Protein AF-0000000080321442 (afdb_homodimer)

Foldseek 3Di:
DKDKDKDKDADPCQVVLQVQCQVLDDPQWHWDDDPRIIIIMHIDPDVVVVVVSVVVSVVSSVVSVVVVVVVVVD/DKDKDKDKDQDPCQVVLQVQCQVLDDPQWHWDDDPRIIIIMHIDPDVVVVVVSVVVSVVSSVVSVVVVVVVVVD

Radius of gyration: 15.88 Å; Cα contacts (8 Å, |Δi|>4): 244; chains: 2; bounding box: 34×54×40 Å

pLDDT: mean 96.42, std 3.63, range [71.81, 98.88]

Secondary structure (DSSP, 8-state):
-EEEEEEEEESTTHHHHHHHHGGG--SSEEEEEETTEEEEEEEES-HHHHHHHHHHHHHHHHHHHHHHHHHHH-/-EEEEEEEEESTTHHHHHHHHGGG--SSEEEEEETTEEEEEEEES-HHHHHHHHHHHHHHHHHHHHHHHHHHH-

Nearest PDB structures (foldseek):
  5jmv-assembly1_G  TM=7.496E-01  e=3.086E-03  Pyrococcus furiosus DSM 3638
  3eh8-assembly3_G  TM=3.845E-01  e=1.636E-01  Aspergillus nidulans
  3uvf-assembly2_B  TM=3.217E-01  e=1.754E-01  Trichoderma reesei
  6wue-assembly1_A-2  TM=4.334E-01  e=1.629E+00  Synechocystis sp. PCC 6803
  3qqy-assembly1_A  TM=3.413E-01  e=8.705E-01  Ophiostoma novo-ulmi subsp. americana

Structure (mmCIF, N/CA/C/O backbone):
data_AF-0000000080321442-model_v1
#
loop_
_entity.id
_entity.type
_entity.pdbx_description
1 polymer 'Transcription factor Pcc1'
#
loop_
_atom_site.group_PDB
_atom_site.id
_atom_site.type_symbol
_atom_site.label_atom_id
_atom_site.label_alt_id
_atom_site.label_comp_id
_atom_site.label_asym_id
_atom_site.label_entity_id
_atom_site.label_seq_id
_atom_site.pdbx_PDB_ins_code
_atom_site.Cartn_x
_atom_site.Cartn_y
_atom_site.Cartn_z
_atom_site.occupancy
_atom_site.B_iso_or_equiv
_atom_site.auth_seq_id
_atom_site.auth_comp_id
_atom_site.auth_asym_id
_atom_site.auth_atom_id
_atom_site.pdbx_PDB_model_num
ATOM 1 N N . MET A 1 1 ? -2.938 -16.609 -4.871 1 93.94 1 MET A N 1
ATOM 2 C CA . MET A 1 1 ? -2.129 -15.492 -4.402 1 93.94 1 MET A CA 1
ATOM 3 C C . MET A 1 1 ? -2.979 -14.5 -3.611 1 93.94 1 MET A C 1
ATOM 5 O O . MET A 1 1 ? -4.059 -14.109 -4.055 1 93.94 1 MET A O 1
ATOM 9 N N . LEU A 1 2 ? -2.549 -14.25 -2.389 1 97.56 2 LEU A N 1
ATOM 10 C CA . LEU A 1 2 ? -3.209 -13.234 -1.581 1 97.56 2 LEU A CA 1
ATOM 11 C C . LEU A 1 2 ? -2.4 -11.938 -1.571 1 97.56 2 LEU A C 1
ATOM 13 O O . LEU A 1 2 ? -1.187 -11.961 -1.353 1 97.56 2 LEU A O 1
ATOM 17 N N . TYR A 1 3 ? -3.088 -10.812 -1.853 1 98 3 TYR A N 1
ATOM 18 C CA . TYR A 1 3 ? -2.492 -9.484 -1.834 1 98 3 TYR A CA 1
ATOM 19 C C . TYR A 1 3 ? -2.98 -8.688 -0.632 1 98 3 TYR A C 1
ATOM 21 O O . TYR A 1 3 ? -4.184 -8.617 -0.371 1 98 3 TYR A O 1
ATOM 29 N N . THR A 1 4 ? -2.088 -8.078 0.053 1 98.62 4 THR A N 1
ATOM 30 C CA . THR A 1 4 ? -2.414 -7.203 1.175 1 98.62 4 THR A CA 1
ATOM 31 C C . THR A 1 4 ? -1.627 -5.902 1.092 1 98.62 4 THR A C 1
ATOM 33 O O . THR A 1 4 ? -0.43 -5.91 0.796 1 98.62 4 THR A O 1
ATOM 36 N N . VAL A 1 5 ? -2.252 -4.781 1.245 1 98.88 5 VAL A N 1
ATOM 37 C CA . VAL A 1 5 ? -1.603 -3.48 1.386 1 98.88 5 VAL A CA 1
ATOM 38 C C . VAL A 1 5 ? -2 -2.846 2.717 1 98.88 5 VAL A C 1
ATOM 40 O O . VAL A 1 5 ? -3.176 -2.85 3.088 1 98.88 5 VAL A O 1
ATOM 43 N N . ARG A 1 6 ? -1.026 -2.379 3.42 1 98.88 6 ARG A N 1
ATOM 44 C CA . ARG A 1 6 ? -1.22 -1.555 4.605 1 98.88 6 ARG A CA 1
ATOM 45 C C . ARG A 1 6 ? -0.566 -0.188 4.438 1 98.88 6 ARG A C 1
ATOM 47 O O . ARG A 1 6 ? 0.637 -0.096 4.184 1 98.88 6 ARG A O 1
ATOM 54 N N . LEU A 1 7 ? -1.393 0.796 4.48 1 98.88 7 LEU A N 1
ATOM 55 C CA . LEU A 1 7 ? -0.925 2.178 4.453 1 98.88 7 LEU A CA 1
ATOM 56 C C . LEU A 1 7 ? -1.037 2.816 5.836 1 98.88 7 LEU A C 1
ATOM 58 O O . LEU A 1 7 ? -2.076 2.709 6.492 1 98.88 7 LEU A O 1
ATOM 62 N N . GLU A 1 8 ? 0.035 3.459 6.293 1 98.81 8 GLU A N 1
ATOM 63 C CA . GLU A 1 8 ? 0.035 4.164 7.574 1 98.81 8 GLU A CA 1
ATOM 64 C C . GLU A 1 8 ? 0.448 5.621 7.398 1 98.81 8 GLU A C 1
ATOM 66 O O . GLU A 1 8 ? 1.453 5.914 6.75 1 98.81 8 GLU A O 1
ATOM 71 N N . ILE A 1 9 ? -0.327 6.434 7.898 1 98.62 9 ILE A N 1
ATOM 72 C CA . ILE A 1 9 ? -0.006 7.855 7.957 1 98.62 9 ILE A CA 1
ATOM 73 C C . ILE A 1 9 ? 0.149 8.289 9.414 1 98.62 9 ILE A C 1
ATOM 75 O O . ILE A 1 9 ? -0.803 8.219 10.195 1 98.62 9 ILE A O 1
ATOM 79 N N . ASP A 1 10 ? 1.326 8.719 9.742 1 98.31 10 ASP A N 1
ATOM 80 C CA . ASP A 1 10 ? 1.634 9.258 11.062 1 98.31 10 ASP A CA 1
ATOM 81 C C . ASP A 1 10 ? 1.747 10.781 11.016 1 98.31 10 ASP A C 1
ATOM 83 O O . ASP A 1 10 ? 2.748 11.32 10.539 1 98.31 10 ASP A O 1
ATOM 87 N N . GLY A 1 11 ? 0.714 11.406 11.414 1 96.38 11 GLY A N 1
ATOM 88 C CA . GLY A 1 11 ? 0.676 12.859 11.383 1 96.38 11 GLY A CA 1
ATOM 89 C C . GLY A 1 11 ? -0.416 13.453 12.25 1 96.38 11 GLY A C 1
ATOM 90 O O . GLY A 1 11 ? -1.268 12.727 12.766 1 96.38 11 GLY A O 1
ATOM 91 N N . LYS A 1 12 ? -0.382 14.781 12.414 1 94.88 12 LYS A N 1
ATOM 92 C CA . LYS A 1 12 ? -1.297 15.492 13.297 1 94.88 12 LYS A CA 1
ATOM 93 C C . LYS A 1 12 ? -2.715 15.5 12.734 1 94.88 12 LYS A C 1
ATOM 95 O O . LYS A 1 12 ? -3.686 15.648 13.477 1 94.88 12 LYS A O 1
ATOM 100 N N . ASP A 1 13 ? -2.93 15.266 11.531 1 96.56 13 ASP A N 1
ATOM 101 C CA . ASP A 1 13 ? -4.223 15.398 10.867 1 96.56 13 ASP A CA 1
ATOM 102 C C . ASP A 1 13 ? -4.824 14.031 10.555 1 96.56 13 ASP A C 1
ATOM 104 O O . ASP A 1 13 ? -5.785 13.93 9.797 1 96.56 13 ASP A O 1
ATOM 108 N N . SER A 1 14 ? -4.277 13.031 11.125 1 97.5 14 SER A N 1
ATOM 109 C CA . SER A 1 14 ? -4.668 11.664 10.805 1 97.5 14 SER A CA 1
ATOM 110 C C . SER A 1 14 ? -6.168 11.453 11.008 1 97.5 14 SER A C 1
ATOM 112 O O . SER A 1 14 ? -6.832 10.844 10.164 1 97.5 14 SER A O 1
ATOM 114 N N . GLU A 1 15 ? -6.707 11.977 12.07 1 96.94 15 GLU A N 1
ATOM 115 C CA . GLU A 1 15 ? -8.125 11.773 12.375 1 96.94 15 GLU A CA 1
ATOM 116 C C . GLU A 1 15 ? -9.008 12.508 11.367 1 96.94 15 GLU A C 1
ATOM 118 O O . GLU A 1 15 ? -10.062 12 10.977 1 96.94 15 GLU A O 1
ATOM 123 N N . ILE A 1 16 ? -8.633 13.672 11 1 96.88 16 ILE A N 1
ATOM 124 C CA . ILE A 1 16 ? -9.383 14.453 10.023 1 96.88 16 ILE A CA 1
ATOM 125 C C . ILE A 1 16 ? -9.383 13.727 8.672 1 96.88 16 ILE A C 1
ATOM 127 O O . ILE A 1 16 ? -10.422 13.617 8.023 1 96.88 16 ILE A O 1
ATOM 131 N N . ILE A 1 17 ? -8.195 13.227 8.273 1 97.81 17 ILE A N 1
ATOM 132 C CA . ILE A 1 17 ? -8.086 12.531 6.992 1 97.81 17 ILE A CA 1
ATOM 133 C C . ILE A 1 17 ? -8.906 11.242 7.035 1 97.81 17 ILE A C 1
ATOM 135 O O . ILE A 1 17 ? -9.594 10.906 6.07 1 97.81 17 ILE A O 1
ATOM 139 N N . ALA A 1 18 ? -8.898 10.547 8.164 1 97.94 18 ALA A N 1
ATOM 140 C CA . ALA A 1 18 ? -9.656 9.305 8.312 1 97.94 18 ALA A CA 1
ATOM 141 C C . ALA A 1 18 ? -11.141 9.539 8.07 1 97.94 18 ALA A C 1
ATOM 143 O O . ALA A 1 18 ? -11.797 8.742 7.391 1 97.94 18 ALA A O 1
ATOM 144 N N . ARG A 1 19 ? -11.609 10.594 8.602 1 96.81 19 ARG A N 1
ATOM 145 C CA . ARG A 1 19 ? -13.023 10.922 8.422 1 96.81 19 ARG A CA 1
ATOM 146 C C . ARG A 1 19 ? -13.344 11.164 6.945 1 96.81 19 ARG A C 1
ATOM 148 O O . ARG A 1 19 ? -14.406 10.758 6.465 1 96.81 19 ARG A O 1
ATOM 155 N N . ALA A 1 20 ? -12.414 11.781 6.27 1 95.62 20 ALA A N 1
ATOM 156 C CA . ALA A 1 20 ? -12.594 12.078 4.852 1 95.62 20 ALA A CA 1
ATOM 157 C C . ALA A 1 20 ? -12.57 10.805 4.016 1 95.62 20 ALA A C 1
ATOM 159 O O . ALA A 1 20 ? -13.141 10.758 2.924 1 95.62 20 ALA A O 1
ATOM 160 N N . LEU A 1 21 ? -11.953 9.75 4.512 1 97.69 21 LEU A N 1
ATOM 161 C CA . LEU A 1 21 ? -11.766 8.516 3.752 1 97.69 21 LEU A CA 1
ATOM 162 C C . LEU A 1 21 ? -12.914 7.543 4.008 1 97.69 21 LEU A C 1
ATOM 164 O O . LEU A 1 21 ? -13.102 6.586 3.252 1 97.69 21 LEU A O 1
ATOM 168 N N . LYS A 1 22 ? -13.75 7.793 4.988 1 96.88 22 LYS A N 1
ATOM 169 C CA . LYS A 1 22 ? -14.742 6.84 5.461 1 96.88 22 LYS A CA 1
ATOM 170 C C . LYS A 1 22 ? -15.703 6.445 4.34 1 96.88 22 LYS A C 1
ATOM 172 O O . LYS A 1 22 ? -16.047 5.27 4.195 1 96.88 22 LYS A O 1
ATOM 177 N N . PRO A 1 23 ? -16.125 7.293 3.424 1 97.12 23 PRO A N 1
ATOM 178 C CA . PRO A 1 23 ? -17.031 6.918 2.334 1 97.12 23 PRO A CA 1
ATOM 179 C C . PRO A 1 23 ? -16.406 5.918 1.366 1 97.12 23 PRO A C 1
ATOM 181 O O . PRO A 1 23 ? -17.125 5.246 0.619 1 97.12 23 PRO A O 1
ATOM 184 N N . ASP A 1 24 ? -15.109 5.836 1.393 1 96.25 24 ASP A N 1
ATOM 185 C CA . ASP A 1 24 ? -14.414 4.969 0.446 1 96.25 24 ASP A CA 1
ATOM 186 C C . ASP A 1 24 ? -14.258 3.557 1.006 1 96.25 24 ASP A C 1
ATOM 188 O O . ASP A 1 24 ? -13.82 2.648 0.3 1 96.25 24 ASP A O 1
ATOM 192 N N . ASP A 1 25 ? -14.656 3.328 2.24 1 97.62 25 ASP A N 1
ATOM 193 C CA . ASP A 1 25 ? -14.5 2.02 2.869 1 97.62 25 ASP A CA 1
ATOM 194 C C . ASP A 1 25 ? -15.352 0.966 2.16 1 97.62 25 ASP A C 1
ATOM 196 O O . ASP A 1 25 ? -16.469 1.253 1.722 1 97.62 25 ASP A O 1
ATOM 200 N N . LEU A 1 26 ? -14.672 -0.133 2.031 1 97.19 26 LEU A N 1
ATOM 201 C CA . LEU A 1 26 ? -15.328 -1.355 1.584 1 97.19 26 LEU A CA 1
ATOM 202 C C . LEU A 1 26 ? -15.203 -2.457 2.631 1 97.19 26 LEU A C 1
ATOM 204 O O . LEU A 1 26 ? -14.578 -2.258 3.674 1 97.19 26 LEU A O 1
ATOM 208 N N . ASP A 1 27 ? -15.891 -3.602 2.359 1 96.5 27 ASP A N 1
ATOM 209 C CA . ASP A 1 27 ? -15.766 -4.73 3.277 1 96.5 27 ASP A CA 1
ATOM 210 C C . ASP A 1 27 ? -14.32 -5.23 3.334 1 96.5 27 ASP A C 1
ATOM 212 O O . ASP A 1 27 ? -13.852 -5.668 4.387 1 96.5 27 ASP A O 1
ATOM 216 N N . TRP A 1 28 ? -13.633 -5.086 2.199 1 97 28 TRP A N 1
ATOM 217 C CA . TRP A 1 28 ? -12.312 -5.672 2.021 1 97 28 TRP A CA 1
ATOM 218 C C . TRP A 1 28 ? -11.242 -4.586 1.938 1 97 28 TRP A C 1
ATOM 220 O O . TRP A 1 28 ? -10.07 -4.875 1.685 1 97 28 TRP A O 1
ATOM 230 N N . ALA A 1 29 ? -11.555 -3.326 2.17 1 98.19 29 ALA A N 1
ATOM 231 C CA . ALA A 1 29 ? -10.695 -2.148 2.094 1 98.19 29 ALA A CA 1
ATOM 232 C C . ALA A 1 29 ? -11.164 -1.061 3.053 1 98.19 29 ALA A C 1
ATOM 234 O O . ALA A 1 29 ? -12.086 -0.306 2.74 1 98.19 29 ALA A O 1
ATOM 235 N N . ARG A 1 30 ? -10.469 -0.931 4.188 1 97.56 30 ARG A N 1
ATOM 236 C CA . ARG A 1 30 ? -11.047 -0.075 5.219 1 97.56 30 ARG A CA 1
ATOM 237 C C . ARG A 1 30 ? -9.984 0.843 5.824 1 97.56 30 ARG A C 1
ATOM 239 O O . ARG A 1 30 ? -8.812 0.476 5.906 1 97.56 30 ARG A O 1
ATOM 246 N N . SER A 1 31 ? -10.406 1.938 6.34 1 98.62 31 SER A N 1
ATOM 247 C CA . SER A 1 31 ? -9.586 2.895 7.074 1 98.62 31 SER A CA 1
ATOM 248 C C . SER A 1 31 ? -9.992 2.957 8.539 1 98.62 31 SER A C 1
ATOM 250 O O . SER A 1 31 ? -11.172 2.807 8.875 1 98.62 31 SER A O 1
ATOM 252 N N . ARG A 1 32 ? -8.984 3.207 9.383 1 98.12 32 ARG A N 1
ATOM 253 C CA . ARG A 1 32 ? -9.234 3.361 10.812 1 98.12 32 ARG A CA 1
ATOM 254 C C . ARG A 1 32 ? -8.078 4.086 11.5 1 98.12 32 ARG A C 1
ATOM 256 O O . ARG A 1 32 ? -7.004 4.23 10.922 1 98.12 32 ARG A O 1
ATOM 263 N N . ILE A 1 33 ? -8.32 4.453 12.734 1 98.5 33 ILE A N 1
ATOM 264 C CA . ILE A 1 33 ? -7.266 5.031 13.562 1 98.5 33 ILE A CA 1
ATOM 265 C C . ILE A 1 33 ? -6.73 3.977 14.523 1 98.5 33 ILE A C 1
ATOM 267 O O . ILE A 1 33 ? -7.5 3.324 15.234 1 98.5 33 ILE A O 1
ATOM 271 N N . GLU A 1 34 ? -5.48 3.766 14.445 1 98 34 GLU A N 1
ATOM 272 C CA . GLU A 1 34 ? -4.777 2.902 15.383 1 98 34 GLU A CA 1
ATOM 273 C C . GLU A 1 34 ? -3.645 3.652 16.078 1 98 34 GLU A C 1
ATOM 275 O O . GLU A 1 34 ? -2.664 4.039 15.445 1 98 34 GLU A O 1
ATOM 280 N N . ASN A 1 35 ? -3.744 3.875 17.484 1 96.31 35 ASN A N 1
ATOM 281 C CA . ASN A 1 35 ? -2.709 4.539 18.266 1 96.31 35 ASN A CA 1
ATOM 282 C C . ASN A 1 35 ? -2.332 5.891 17.672 1 96.31 35 ASN A C 1
ATOM 284 O O . ASN A 1 35 ? -1.15 6.188 17.484 1 96.31 35 ASN A O 1
ATOM 288 N N . GLY A 1 36 ? -3.27 6.609 17.172 1 95.75 36 GLY A N 1
ATOM 289 C CA . GLY A 1 36 ? -3.07 7.961 16.672 1 95.75 36 GLY A CA 1
ATOM 290 C C . GLY A 1 36 ? -2.631 8.008 15.219 1 95.75 36 GLY A C 1
ATOM 291 O O . GLY A 1 36 ? -2.414 9.086 14.664 1 95.75 36 GLY A O 1
ATOM 292 N N . LYS A 1 37 ? -2.512 6.945 14.609 1 98.44 37 LYS A N 1
ATOM 293 C CA . LYS A 1 37 ? -2.135 6.863 13.203 1 98.44 37 LYS A CA 1
ATOM 294 C C . LYS A 1 37 ? -3.322 6.445 12.344 1 98.44 37 LYS A C 1
ATOM 296 O O . LYS A 1 37 ? -4.152 5.637 12.766 1 98.44 37 LYS A O 1
ATOM 301 N N . LEU A 1 38 ? -3.379 7.027 11.141 1 98.75 38 LEU A N 1
ATOM 302 C CA . LEU A 1 38 ? -4.328 6.516 10.164 1 98.75 38 LEU A CA 1
ATOM 303 C C . LEU A 1 38 ? -3.801 5.246 9.508 1 98.75 38 LEU A C 1
ATOM 305 O O . LEU A 1 38 ? -2.668 5.219 9.023 1 98.75 38 LEU A O 1
ATOM 309 N N . VAL A 1 39 ? -4.598 4.191 9.516 1 98.75 39 VAL A N 1
ATOM 310 C CA . VAL A 1 39 ? -4.246 2.916 8.898 1 98.75 39 VAL A CA 1
ATOM 311 C C . VAL A 1 39 ? -5.316 2.523 7.883 1 98.75 39 VAL A C 1
ATOM 313 O O . VAL A 1 39 ? -6.512 2.596 8.172 1 98.75 39 VAL A O 1
ATOM 316 N N . VAL A 1 40 ? -4.957 2.246 6.668 1 98.81 40 VAL A N 1
ATOM 317 C CA . VAL A 1 40 ? -5.816 1.663 5.641 1 98.81 40 VAL A CA 1
ATOM 318 C C . VAL A 1 40 ? -5.332 0.255 5.301 1 98.81 40 VAL A C 1
ATOM 320 O O . VAL A 1 40 ? -4.152 0.049 5.016 1 98.81 40 VAL A O 1
ATOM 323 N N . GLU A 1 41 ? -6.168 -0.657 5.363 1 98.75 41 GLU A N 1
ATOM 324 C CA . GLU A 1 41 ? -5.836 -2.025 4.98 1 98.75 41 GLU A CA 1
ATOM 325 C C . GLU A 1 41 ? -6.727 -2.512 3.838 1 98.75 41 GLU A C 1
ATOM 327 O O . GLU A 1 41 ? -7.949 -2.348 3.883 1 98.75 41 GLU A O 1
ATOM 332 N N . VAL A 1 42 ? -6.121 -3.057 2.85 1 98.75 42 VAL A N 1
ATOM 333 C CA . VAL A 1 42 ? -6.785 -3.654 1.695 1 98.75 42 VAL A CA 1
ATOM 334 C C . VAL A 1 42 ? -6.305 -5.094 1.51 1 98.75 42 VAL A C 1
ATOM 336 O O . VAL A 1 42 ? -5.098 -5.348 1.451 1 98.75 42 VAL A O 1
ATOM 339 N N . ARG A 1 43 ? -7.207 -6.043 1.369 1 98.69 43 ARG A N 1
ATOM 340 C CA . ARG A 1 43 ? -6.879 -7.453 1.185 1 98.69 43 ARG A CA 1
ATOM 341 C C . ARG A 1 43 ? -7.773 -8.086 0.123 1 98.69 43 ARG A C 1
ATOM 343 O O . ARG A 1 43 ? -9 -8.039 0.226 1 98.69 43 ARG A O 1
ATOM 350 N N . THR A 1 44 ? -7.219 -8.633 -0.859 1 98.44 44 THR A N 1
ATOM 351 C CA . THR A 1 44 ? -7.988 -9.219 -1.952 1 98.44 44 THR A CA 1
ATOM 352 C C . THR A 1 44 ? -7.137 -10.211 -2.738 1 98.44 44 THR A C 1
AT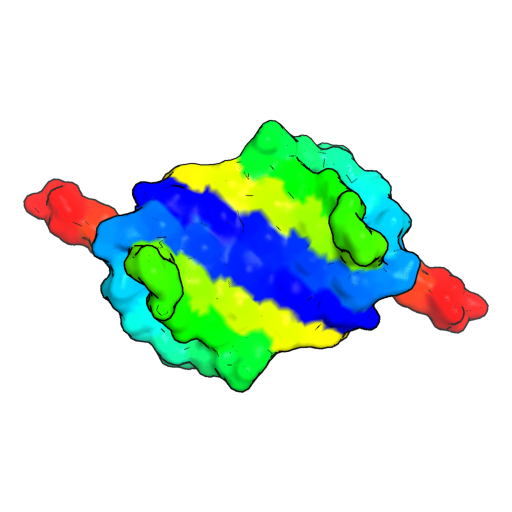OM 354 O O . THR A 1 44 ? -5.906 -10.188 -2.656 1 98.44 44 THR A O 1
ATOM 357 N N . HIS A 1 45 ? -7.746 -11.148 -3.428 1 96.5 45 HIS A N 1
ATOM 358 C CA . HIS A 1 45 ? -7.062 -12.125 -4.273 1 96.5 45 HIS A CA 1
ATOM 359 C C . HIS A 1 45 ? -6.93 -11.617 -5.703 1 96.5 45 HIS A C 1
ATOM 361 O O . HIS A 1 45 ? -6.379 -12.305 -6.566 1 96.5 45 HIS A O 1
ATOM 367 N N . LYS A 1 46 ? -7.395 -10.367 -5.977 1 94.94 46 LYS A N 1
ATOM 368 C CA . LYS A 1 46 ? -7.363 -9.766 -7.312 1 94.94 46 LYS A CA 1
ATOM 369 C C . LYS A 1 46 ? -6.496 -8.516 -7.332 1 94.94 46 LYS A C 1
ATOM 371 O O . LYS A 1 46 ? -6.895 -7.473 -6.805 1 94.94 46 LYS A O 1
ATOM 376 N N . ILE A 1 47 ? -5.391 -8.586 -8.07 1 95.06 47 ILE A N 1
ATOM 377 C CA . ILE A 1 47 ? -4.43 -7.488 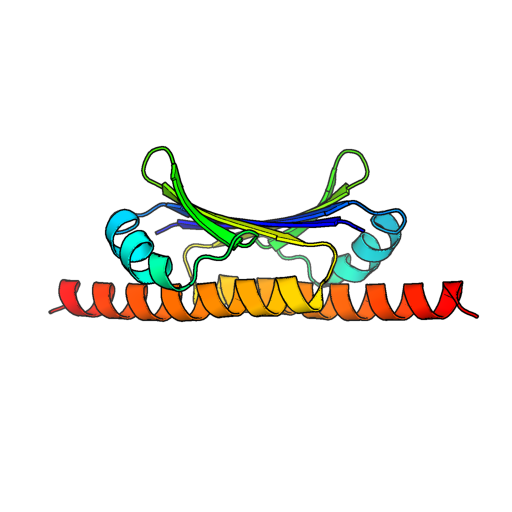-8.047 1 95.06 47 ILE A CA 1
ATOM 378 C C . ILE A 1 47 ? -5.059 -6.238 -8.656 1 95.06 47 ILE A C 1
ATOM 380 O O . ILE A 1 47 ? -4.793 -5.117 -8.211 1 95.06 47 ILE A O 1
ATOM 384 N N . GLY A 1 48 ? -5.918 -6.469 -9.68 1 95.62 48 GLY A N 1
ATOM 385 C CA . GLY A 1 48 ? -6.605 -5.328 -10.258 1 95.62 48 GLY A CA 1
ATOM 386 C C . GLY A 1 48 ? -7.492 -4.598 -9.266 1 95.62 48 GLY A C 1
ATOM 387 O O . GLY A 1 48 ? -7.492 -3.367 -9.219 1 95.62 48 GLY A O 1
ATOM 388 N N . ALA A 1 49 ? -8.234 -5.391 -8.508 1 96.94 49 ALA A N 1
ATOM 389 C CA . ALA A 1 49 ? -9.094 -4.801 -7.484 1 96.94 49 ALA A CA 1
ATOM 390 C C . ALA A 1 49 ? -8.273 -4.094 -6.414 1 96.94 49 ALA A C 1
ATOM 392 O O . ALA A 1 49 ? -8.641 -3.012 -5.953 1 96.94 49 ALA A O 1
ATOM 393 N N . LEU A 1 50 ? -7.129 -4.668 -6.047 1 97.94 50 LEU A N 1
ATOM 394 C CA . LEU A 1 50 ? -6.223 -4.078 -5.066 1 97.94 50 LEU A CA 1
ATOM 395 C C . LEU A 1 50 ? -5.742 -2.707 -5.527 1 97.94 50 LEU A C 1
ATOM 397 O O . LEU A 1 50 ? -5.859 -1.723 -4.797 1 97.94 50 LEU A O 1
ATOM 401 N N . MET A 1 51 ? -5.238 -2.641 -6.742 1 97.56 51 MET A N 1
ATOM 402 C CA . MET A 1 51 ? -4.676 -1.415 -7.301 1 97.56 51 MET A CA 1
ATOM 403 C C . MET A 1 51 ? -5.73 -0.319 -7.387 1 97.56 51 MET A C 1
ATOM 405 O O . MET A 1 51 ? -5.484 0.822 -6.992 1 97.56 51 MET A O 1
ATOM 409 N N . ASN A 1 52 ? -6.918 -0.696 -7.805 1 97.19 52 ASN A N 1
ATOM 410 C CA . ASN A 1 52 ? -7.992 0.285 -7.926 1 97.19 52 ASN A CA 1
ATOM 411 C C . ASN A 1 52 ? -8.352 0.89 -6.57 1 97.19 52 ASN A C 1
ATOM 413 O O . ASN A 1 52 ? -8.508 2.107 -6.453 1 97.19 52 ASN A O 1
ATOM 417 N N . ALA A 1 53 ? -8.5 0.039 -5.547 1 97.75 53 ALA A N 1
ATOM 418 C CA . ALA A 1 53 ? -8.891 0.528 -4.227 1 97.75 53 ALA A CA 1
ATOM 419 C C . ALA A 1 53 ? -7.797 1.395 -3.615 1 97.75 53 ALA A C 1
ATOM 421 O O . ALA A 1 53 ? -8.07 2.463 -3.068 1 97.75 53 ALA A O 1
ATOM 422 N N . VAL A 1 54 ? -6.5 0.992 -3.762 1 98.31 54 VAL A N 1
ATOM 423 C CA . VAL A 1 54 ? -5.387 1.718 -3.164 1 98.31 54 VAL A CA 1
ATOM 424 C C . VAL A 1 54 ? -5.246 3.088 -3.822 1 98.31 54 VAL A C 1
ATOM 426 O O . VAL A 1 54 ? -5.094 4.102 -3.135 1 98.31 54 VAL A O 1
ATOM 429 N N . GLU A 1 55 ? -5.41 3.117 -5.082 1 97.31 55 GLU A N 1
ATOM 430 C CA . GLU A 1 55 ? -5.289 4.387 -5.793 1 97.31 55 GLU A CA 1
ATOM 431 C C . GLU A 1 55 ? -6.426 5.336 -5.422 1 97.31 55 GLU A C 1
ATOM 433 O O . GLU A 1 55 ? -6.215 6.543 -5.293 1 97.31 55 GLU A O 1
ATOM 438 N N . ASP A 1 56 ? -7.629 4.699 -5.227 1 97.44 56 ASP A N 1
ATOM 439 C CA . ASP A 1 56 ? -8.758 5.512 -4.785 1 97.44 56 ASP A CA 1
ATOM 440 C C . ASP A 1 56 ? -8.469 6.172 -3.438 1 97.44 56 ASP A C 1
ATOM 442 O O . ASP A 1 56 ? -8.734 7.359 -3.25 1 97.44 56 ASP A O 1
ATOM 446 N N . PHE A 1 57 ? -7.918 5.441 -2.518 1 98.31 57 PHE A N 1
ATOM 447 C CA . PHE A 1 57 ? -7.559 5.996 -1.217 1 98.31 57 PHE A CA 1
ATOM 448 C C . PHE A 1 57 ? -6.473 7.055 -1.358 1 98.31 57 PHE A C 1
ATOM 450 O O . PHE A 1 57 ? -6.539 8.109 -0.723 1 98.31 57 PHE A O 1
ATOM 457 N N . PHE A 1 58 ? -5.461 6.832 -2.193 1 97.88 58 PHE A N 1
ATOM 458 C CA . PHE A 1 58 ? -4.352 7.758 -2.383 1 97.88 58 PHE A CA 1
ATOM 459 C C . PHE A 1 58 ? -4.855 9.117 -2.859 1 97.88 58 PHE A C 1
ATOM 461 O O . PHE A 1 58 ? -4.43 10.156 -2.354 1 97.88 58 PHE A O 1
ATOM 468 N N . MET A 1 59 ? -5.793 9.07 -3.773 1 97 59 MET A N 1
ATOM 469 C CA . MET A 1 59 ? -6.309 10.312 -4.332 1 97 59 MET A CA 1
ATOM 470 C C . MET A 1 59 ? -7.031 11.133 -3.262 1 97 59 MET A C 1
ATOM 472 O O . MET A 1 59 ? -6.852 12.344 -3.176 1 97 59 MET A O 1
ATOM 476 N N . ASN A 1 60 ? -7.781 10.383 -2.396 1 97.5 60 ASN A N 1
ATOM 477 C CA . ASN A 1 60 ? -8.516 11.094 -1.356 1 97.5 60 ASN A CA 1
ATOM 478 C C . ASN A 1 60 ? -7.586 11.586 -0.251 1 97.5 60 ASN A C 1
ATOM 480 O O . ASN A 1 60 ? -7.809 12.656 0.322 1 97.5 60 ASN A O 1
ATOM 484 N N . ILE A 1 61 ? -6.566 10.867 0.038 1 97.62 61 ILE A N 1
ATOM 485 C CA . ILE A 1 61 ? -5.566 11.289 1.015 1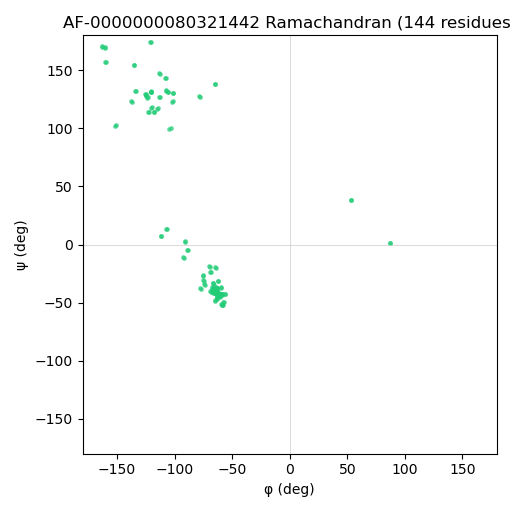 97.62 61 ILE A CA 1
ATOM 486 C C . ILE A 1 61 ? -4.84 12.531 0.504 1 97.62 61 ILE A C 1
ATOM 488 O O . ILE A 1 61 ? -4.68 13.508 1.236 1 97.62 61 ILE A O 1
ATOM 492 N N . LYS A 1 62 ? -4.426 12.422 -0.726 1 96.31 62 LYS A N 1
ATOM 493 C CA . LYS A 1 62 ? -3.736 13.547 -1.342 1 96.31 62 LYS A CA 1
ATOM 494 C C . LYS A 1 62 ? -4.605 14.805 -1.318 1 96.31 62 LYS A C 1
ATOM 496 O O . LYS A 1 62 ? -4.133 15.883 -0.957 1 96.31 62 LYS A O 1
ATOM 501 N N . SER A 1 63 ? -5.789 14.633 -1.736 1 96.88 63 SER A N 1
ATOM 502 C CA . SER A 1 63 ? -6.73 15.75 -1.758 1 96.88 63 SER A CA 1
ATOM 503 C C . SER A 1 63 ? -6.93 16.328 -0.363 1 96.88 63 SER A C 1
ATOM 505 O O . SER A 1 63 ? -6.82 17.547 -0.167 1 96.88 63 SER A O 1
ATOM 507 N N . ALA A 1 64 ? -7.25 15.492 0.623 1 96.31 64 ALA A N 1
ATOM 508 C CA . ALA A 1 64 ? -7.461 15.922 2.002 1 96.31 64 ALA A CA 1
ATOM 509 C C . ALA A 1 64 ? -6.211 16.594 2.566 1 96.31 64 ALA A C 1
ATOM 511 O O . ALA A 1 64 ? -6.301 17.641 3.209 1 96.31 64 ALA A O 1
ATOM 512 N N . SER A 1 65 ? -5.062 16.062 2.309 1 94.38 65 SER A N 1
ATOM 513 C CA . SER A 1 65 ? -3.801 16.609 2.795 1 94.38 65 SER A CA 1
ATOM 514 C C . SER A 1 65 ? -3.533 17.984 2.199 1 94.38 65 SER A C 1
ATOM 516 O O . SER A 1 65 ? -3.057 18.891 2.895 1 94.38 65 SER A O 1
ATOM 518 N N . SER A 1 66 ? -3.809 18.109 0.913 1 93.88 66 SER A N 1
ATOM 519 C CA . SER A 1 66 ? -3.641 19.391 0.245 1 93.88 66 SER A CA 1
ATOM 520 C C . SER A 1 66 ? -4.555 20.453 0.851 1 93.88 66 SER A C 1
ATOM 522 O O . SER A 1 66 ? -4.141 21.594 1.042 1 93.88 66 SER A O 1
ATOM 524 N N . ALA A 1 67 ? -5.742 20.109 1.13 1 94.88 67 ALA A N 1
ATOM 525 C CA . ALA A 1 67 ? -6.703 21.016 1.742 1 94.88 67 ALA A CA 1
ATOM 526 C C . ALA A 1 67 ? -6.242 21.453 3.129 1 94.88 67 ALA A C 1
ATOM 528 O O . ALA A 1 67 ? -6.316 22.641 3.471 1 94.88 67 ALA A O 1
ATOM 529 N N . LEU A 1 68 ? -5.719 20.562 3.898 1 94.88 68 LEU A N 1
ATOM 530 C CA . LEU A 1 68 ? -5.242 20.859 5.246 1 94.88 68 LEU A CA 1
ATOM 531 C C . LEU A 1 68 ? -4.027 21.766 5.207 1 94.88 68 LEU A C 1
ATOM 533 O O . LEU A 1 68 ? -3.914 22.703 6.012 1 94.88 68 LEU A O 1
ATOM 537 N N . ASP A 1 69 ? -3.162 21.562 4.27 1 91.94 69 ASP A N 1
ATOM 538 C CA . ASP A 1 69 ? -1.978 22.391 4.098 1 91.94 69 ASP A CA 1
ATOM 539 C C . ASP A 1 69 ? -2.365 23.828 3.76 1 91.94 69 ASP A C 1
ATOM 541 O O . ASP A 1 69 ? -1.74 24.781 4.242 1 91.94 69 ASP A O 1
ATOM 545 N N . ALA A 1 70 ? -3.346 23.984 2.971 1 93.12 70 ALA A N 1
ATOM 546 C CA . ALA A 1 70 ? -3.814 25.312 2.557 1 93.12 70 ALA A CA 1
ATOM 547 C C . ALA A 1 70 ? -4.406 26.078 3.736 1 93.12 70 ALA A C 1
ATOM 549 O O . ALA A 1 70 ? -4.25 27.297 3.834 1 93.12 70 ALA A O 1
ATOM 550 N N . LEU A 1 71 ? -5.02 25.375 4.648 1 92.56 71 LEU A N 1
ATOM 551 C CA . LEU A 1 71 ? -5.645 26 5.809 1 92.56 71 LEU A CA 1
ATOM 552 C C . LEU A 1 71 ? -4.59 26.438 6.816 1 92.56 71 LEU A C 1
ATOM 554 O O . LEU A 1 71 ? -4.809 27.391 7.57 1 92.56 71 LEU A O 1
ATOM 558 N N . GLU A 1 72 ? -3.537 25.812 6.918 1 88.94 72 GLU A N 1
ATOM 559 C CA . GLU A 1 72 ? -2.475 26.156 7.859 1 88.94 72 GLU A CA 1
ATOM 560 C C . GLU A 1 72 ? -1.648 27.328 7.363 1 88.94 72 GLU A C 1
ATOM 562 O O . GLU A 1 72 ? -1.13 28.109 8.164 1 88.94 72 GLU A O 1
ATOM 567 N N . ARG A 1 73 ? -1.391 27.406 6.027 1 86.19 73 ARG A N 1
ATOM 568 C CA . ARG A 1 73 ? -0.585 28.484 5.465 1 86.19 73 ARG A CA 1
ATOM 569 C C . ARG A 1 73 ? -1.374 29.781 5.414 1 86.19 73 ARG A C 1
ATOM 571 O O . ARG A 1 73 ? -0.79 30.859 5.324 1 86.19 73 ARG A O 1
ATOM 578 N N . GLY A 1 74 ? -2.582 29.688 5.348 1 71.81 74 GLY A N 1
ATOM 579 C CA . GLY A 1 74 ? -3.371 30.922 5.367 1 71.81 74 GLY A CA 1
ATOM 580 C C . GLY A 1 74 ? -3.707 31.391 6.77 1 71.81 74 GLY A C 1
ATOM 581 O O . GLY A 1 74 ? -3.562 32.562 7.086 1 71.81 74 GLY A O 1
ATOM 582 N N . MET B 1 1 ? 4.344 14.836 8.5 1 94.06 1 MET B N 1
ATOM 583 C CA . MET B 1 1 ? 3.588 13.617 8.211 1 94.06 1 MET B CA 1
ATOM 584 C C . MET B 1 1 ? 4.492 12.555 7.602 1 94.06 1 MET B C 1
ATOM 586 O O . MET B 1 1 ? 5.25 12.836 6.672 1 94.06 1 MET B O 1
ATOM 590 N N . LEU B 1 2 ? 4.496 11.398 8.266 1 97.62 2 LEU B N 1
ATOM 591 C CA . LEU B 1 2 ? 5.211 10.258 7.699 1 97.62 2 LEU B CA 1
ATOM 592 C C . LEU B 1 2 ? 4.246 9.281 7.043 1 97.62 2 LEU B C 1
ATOM 594 O O . LEU B 1 2 ? 3.227 8.914 7.633 1 97.62 2 LEU B O 1
ATOM 598 N N . TYR B 1 3 ? 4.559 8.898 5.789 1 98.06 3 TYR B N 1
ATOM 599 C CA . TYR B 1 3 ? 3.783 7.922 5.023 1 98.06 3 TYR B CA 1
ATOM 600 C C . TYR B 1 3 ? 4.531 6.602 4.906 1 98.06 3 TYR B C 1
ATOM 602 O O . TYR B 1 3 ? 5.715 6.578 4.555 1 98.06 3 TYR B O 1
ATOM 610 N N . THR B 1 4 ? 3.869 5.547 5.168 1 98.69 4 THR B N 1
ATOM 611 C CA . THR B 1 4 ? 4.426 4.207 5.008 1 98.69 4 THR B CA 1
ATOM 612 C C . THR B 1 4 ? 3.441 3.295 4.285 1 98.69 4 THR B C 1
ATOM 614 O O . THR B 1 4 ? 2.244 3.305 4.582 1 98.69 4 THR B O 1
ATOM 617 N N . VAL B 1 5 ? 3.871 2.576 3.291 1 98.88 5 VAL B N 1
ATOM 618 C CA . VAL B 1 5 ?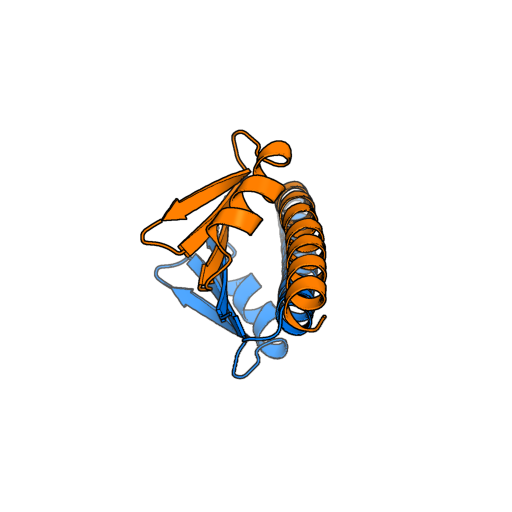 3.098 1.52 2.646 1 98.88 5 VAL B CA 1
ATOM 619 C C . VAL B 1 5 ? 3.844 0.191 2.76 1 98.88 5 VAL B C 1
ATOM 621 O O . VAL B 1 5 ? 5.051 0.127 2.52 1 98.88 5 VAL B O 1
ATOM 624 N N . ARG B 1 6 ? 3.133 -0.811 3.174 1 98.88 6 ARG B N 1
ATOM 625 C CA . ARG B 1 6 ? 3.605 -2.191 3.143 1 98.88 6 ARG B CA 1
ATOM 626 C C . ARG B 1 6 ? 2.703 -3.061 2.273 1 98.88 6 ARG B C 1
ATOM 628 O O . ARG B 1 6 ? 1.497 -3.148 2.518 1 98.88 6 ARG B O 1
ATOM 635 N N . LEU B 1 7 ? 3.299 -3.58 1.255 1 98.88 7 LEU B N 1
ATOM 636 C CA . LEU B 1 7 ? 2.619 -4.527 0.38 1 98.88 7 LEU B CA 1
ATOM 637 C C . LEU B 1 7 ? 3.121 -5.945 0.622 1 98.88 7 LEU B C 1
ATOM 639 O O . LEU B 1 7 ? 4.328 -6.184 0.668 1 98.88 7 LEU B O 1
ATOM 643 N N . GLU B 1 8 ? 2.189 -6.891 0.795 1 98.75 8 GLU B N 1
ATOM 644 C CA . GLU B 1 8 ? 2.541 -8.297 0.978 1 98.75 8 GLU B CA 1
ATOM 645 C C . GLU B 1 8 ? 1.842 -9.18 -0.051 1 98.75 8 GLU B C 1
ATOM 647 O O . GLU B 1 8 ? 0.631 -9.062 -0.255 1 98.75 8 GLU B O 1
ATOM 652 N N . ILE B 1 9 ? 2.6 -9.938 -0.673 1 98.56 9 ILE B N 1
ATOM 653 C CA . ILE B 1 9 ? 2.076 -10.945 -1.585 1 98.56 9 ILE B CA 1
ATOM 654 C C . ILE B 1 9 ? 2.402 -12.336 -1.052 1 98.56 9 ILE B C 1
ATOM 656 O O . ILE B 1 9 ? 3.574 -12.703 -0.925 1 98.56 9 ILE B O 1
ATOM 660 N N . ASP B 1 10 ? 1.38 -13.062 -0.747 1 98.31 10 ASP B N 1
ATOM 661 C CA . ASP B 1 10 ? 1.497 -14.453 -0.314 1 98.31 10 ASP B CA 1
ATOM 662 C C . ASP B 1 10 ? 1.113 -15.414 -1.438 1 98.31 10 ASP B C 1
ATOM 664 O O . ASP B 1 10 ? -0.071 -15.594 -1.729 1 98.31 10 ASP B O 1
ATOM 668 N N . GLY B 1 11 ? 2.092 -15.93 -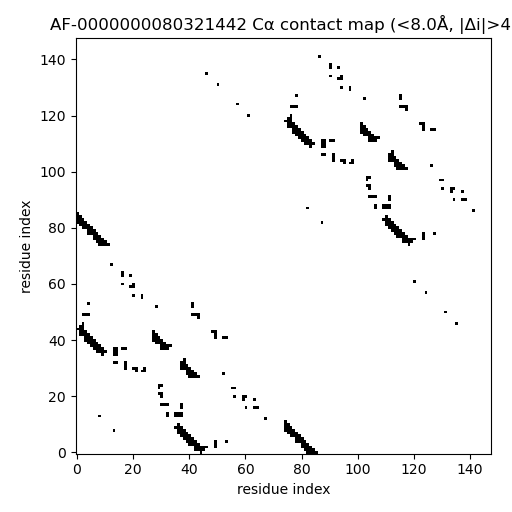2.07 1 96.38 11 GLY B N 1
ATOM 669 C CA . GLY B 1 11 ? 1.859 -16.828 -3.191 1 96.38 11 GLY B CA 1
ATOM 670 C C . GLY B 1 11 ? 3.076 -17.656 -3.555 1 96.38 11 GLY B C 1
ATOM 671 O O . GLY B 1 11 ? 4.176 -17.406 -3.055 1 96.38 11 GLY B O 1
ATOM 672 N N . LYS B 1 12 ? 2.869 -18.641 -4.422 1 94.69 12 LYS B N 1
ATOM 673 C CA . LYS B 1 12 ? 3.908 -19.594 -4.809 1 94.69 12 LYS B CA 1
ATOM 674 C C . LYS B 1 12 ? 4.984 -18.922 -5.652 1 94.69 12 LYS B C 1
ATOM 676 O O . LYS B 1 12 ? 6.125 -19.391 -5.703 1 94.69 12 LYS B O 1
ATOM 681 N N . ASP B 1 13 ? 4.766 -17.844 -6.227 1 96.38 13 ASP B N 1
ATOM 682 C CA . ASP B 1 13 ? 5.668 -17.203 -7.176 1 96.38 13 ASP B CA 1
ATOM 683 C C . ASP B 1 13 ? 6.34 -15.984 -6.551 1 96.38 13 ASP B C 1
ATOM 685 O O . ASP B 1 13 ? 6.945 -15.172 -7.258 1 96.38 13 ASP B O 1
ATOM 689 N N . SER B 1 14 ? 6.25 -15.859 -5.293 1 97.38 14 SER B N 1
ATOM 690 C CA . SER B 1 14 ? 6.727 -14.664 -4.594 1 97.38 14 SER B CA 1
ATOM 691 C C . SER B 1 14 ? 8.203 -14.406 -4.891 1 97.38 14 SER B C 1
ATOM 693 O O . SER B 1 14 ? 8.594 -13.266 -5.141 1 97.38 14 SER B O 1
ATOM 695 N N . GLU B 1 15 ? 9 -15.43 -4.898 1 96.81 15 GLU B N 1
ATOM 696 C CA . GLU B 1 15 ? 10.43 -15.273 -5.117 1 96.81 15 GLU B CA 1
ATOM 697 C C . GLU B 1 15 ? 10.727 -14.828 -6.547 1 96.81 15 GLU B C 1
ATOM 699 O O . GLU B 1 15 ? 11.633 -14.023 -6.777 1 96.81 15 GLU B O 1
ATOM 704 N N . ILE B 1 16 ? 10.039 -15.375 -7.473 1 96.75 16 ILE B N 1
ATOM 705 C CA . ILE B 1 16 ? 10.211 -15.008 -8.875 1 96.75 16 ILE B CA 1
ATOM 706 C C . ILE B 1 16 ? 9.836 -13.539 -9.07 1 96.75 16 ILE B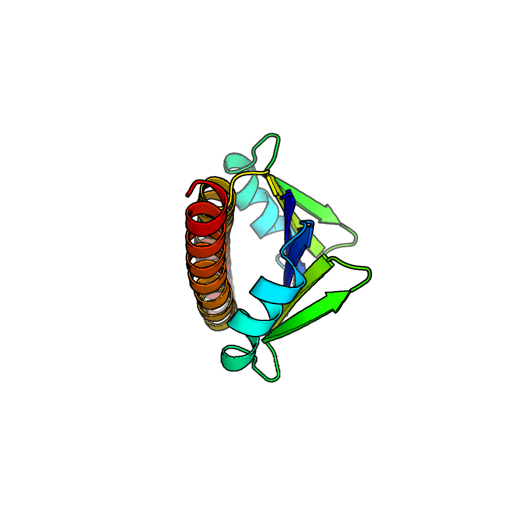 C 1
ATOM 708 O O . ILE B 1 16 ? 10.555 -12.789 -9.734 1 96.75 16 ILE B O 1
ATO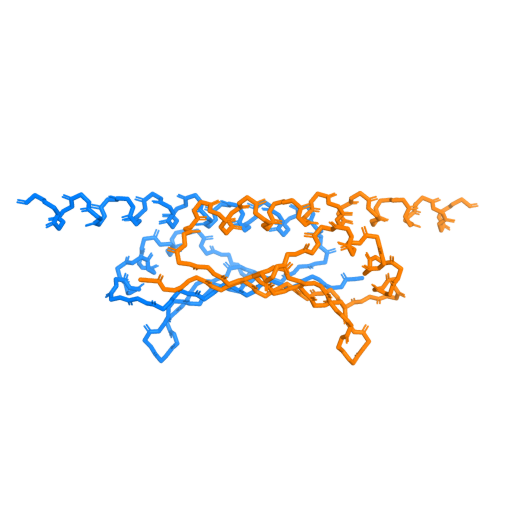M 712 N N . ILE B 1 17 ? 8.688 -13.141 -8.469 1 97.69 17 ILE B N 1
ATOM 713 C CA . ILE B 1 17 ? 8.234 -11.766 -8.609 1 97.69 17 ILE B CA 1
ATOM 714 C C . ILE B 1 17 ? 9.227 -10.82 -7.926 1 97.69 17 ILE B C 1
ATOM 716 O O . ILE B 1 17 ? 9.547 -9.758 -8.461 1 97.69 17 ILE B O 1
ATOM 720 N N . ALA B 1 18 ? 9.766 -11.211 -6.789 1 97.81 18 ALA B N 1
ATOM 721 C CA . ALA B 1 18 ? 10.734 -10.391 -6.059 1 97.81 18 ALA B CA 1
ATOM 722 C C . ALA B 1 18 ? 11.953 -10.086 -6.922 1 97.81 18 ALA B C 1
ATOM 724 O O . ALA B 1 18 ? 12.438 -8.953 -6.945 1 97.81 18 ALA B O 1
ATOM 725 N N . ARG B 1 19 ? 12.391 -11.062 -7.594 1 96.62 19 ARG B N 1
ATOM 726 C CA . ARG B 1 19 ? 13.547 -10.875 -8.461 1 96.62 19 ARG B CA 1
ATOM 727 C C . ARG B 1 19 ? 13.242 -9.875 -9.57 1 96.62 19 ARG B C 1
ATOM 729 O O . ARG B 1 19 ? 14.094 -9.062 -9.93 1 96.62 19 ARG B O 1
ATOM 736 N N . ALA B 1 20 ? 12.039 -9.93 -10.07 1 95.38 20 ALA B N 1
ATOM 737 C CA . ALA B 1 20 ? 11.609 -9.031 -11.141 1 95.38 20 ALA B CA 1
ATOM 738 C C . ALA B 1 20 ? 11.5 -7.594 -10.633 1 95.38 20 ALA B C 1
ATOM 740 O O . ALA B 1 20 ? 11.617 -6.648 -11.414 1 95.38 20 ALA B O 1
ATOM 741 N N . LEU B 1 21 ? 11.32 -7.41 -9.336 1 97.5 21 LEU B N 1
ATOM 742 C CA . LEU B 1 21 ? 11.086 -6.086 -8.766 1 97.5 21 LEU B CA 1
ATOM 743 C C . LEU B 1 21 ? 12.398 -5.445 -8.32 1 97.5 21 LEU B C 1
ATOM 745 O O . LEU B 1 21 ? 12.453 -4.234 -8.094 1 97.5 21 LEU B O 1
ATOM 749 N N . LYS B 1 22 ? 13.477 -6.172 -8.289 1 96.69 22 LYS B N 1
ATOM 750 C CA . LYS B 1 22 ? 14.734 -5.73 -7.68 1 96.69 22 LYS B CA 1
ATOM 751 C C . LYS B 1 22 ? 15.25 -4.465 -8.359 1 96.69 22 LYS B C 1
ATOM 753 O O . LYS B 1 22 ? 15.719 -3.545 -7.684 1 96.69 22 LYS B O 1
ATOM 758 N N . PRO B 1 23 ? 15.141 -4.254 -9.648 1 96.94 23 PRO B N 1
ATOM 759 C CA . PRO B 1 23 ? 15.625 -3.035 -10.305 1 96.94 23 PRO B CA 1
ATOM 760 C C . PRO B 1 23 ? 14.883 -1.783 -9.844 1 96.94 23 PRO B C 1
ATOM 762 O O . PRO B 1 23 ? 15.375 -0.667 -10.023 1 96.94 23 PRO B O 1
ATOM 765 N N . ASP B 1 24 ? 13.719 -2 -9.289 1 96.06 24 ASP B N 1
ATOM 766 C CA . ASP B 1 24 ? 12.898 -0.86 -8.898 1 96.06 24 ASP B CA 1
ATOM 767 C C . ASP B 1 24 ? 13.227 -0.409 -7.477 1 96.06 24 ASP B C 1
ATOM 769 O O . ASP B 1 24 ? 12.734 0.624 -7.016 1 96.06 24 ASP B O 1
ATOM 773 N N . ASP B 1 25 ? 14.086 -1.108 -6.785 1 97.38 25 ASP B N 1
ATOM 774 C CA . ASP B 1 25 ? 14.422 -0.778 -5.402 1 97.38 25 ASP B CA 1
ATOM 775 C C . ASP B 1 25 ? 15.125 0.577 -5.316 1 97.38 25 ASP B C 1
ATOM 777 O O . ASP B 1 25 ? 15.914 0.929 -6.191 1 97.38 25 ASP B O 1
ATOM 781 N N . LEU B 1 26 ? 14.664 1.245 -4.293 1 97.06 26 LEU B N 1
ATOM 782 C CA . LEU B 1 26 ? 15.32 2.471 -3.854 1 97.06 26 LEU B CA 1
ATOM 783 C C . LEU B 1 26 ? 15.773 2.357 -2.4 1 97.06 26 LEU B C 1
ATOM 785 O O . LEU B 1 26 ? 15.539 1.332 -1.755 1 97.06 26 LEU B O 1
ATOM 789 N N . ASP B 1 27 ? 16.5 3.416 -1.937 1 96.56 27 ASP B N 1
ATOM 790 C CA . ASP B 1 27 ? 16.891 3.418 -0.533 1 96.56 27 ASP B CA 1
ATOM 791 C C . ASP B 1 27 ? 15.68 3.441 0.387 1 96.56 27 ASP B C 1
ATOM 793 O O . ASP B 1 27 ? 15.695 2.838 1.463 1 96.56 27 ASP B O 1
ATOM 797 N N . TRP B 1 28 ? 14.625 4.078 -0.107 1 97.06 28 TRP B N 1
ATOM 798 C CA . TRP B 1 28 ? 13.445 4.348 0.708 1 97.06 28 TRP B CA 1
ATOM 799 C C . TRP B 1 28 ? 12.25 3.531 0.225 1 97.06 28 TRP B C 1
ATOM 801 O O . TRP B 1 28 ? 11.133 3.693 0.727 1 97.06 28 TRP B O 1
ATOM 811 N N . ALA B 1 29 ? 12.414 2.611 -0.708 1 98.12 29 ALA B N 1
ATOM 812 C CA . ALA B 1 29 ? 11.398 1.766 -1.331 1 98.12 29 ALA B CA 1
ATOM 813 C C . ALA B 1 29 ? 12 0.439 -1.792 1 98.12 29 ALA B C 1
ATOM 815 O O . ALA B 1 29 ? 12.586 0.359 -2.873 1 98.12 29 ALA B O 1
ATOM 816 N N . ARG B 1 30 ? 11.758 -0.609 -0.994 1 97.44 30 ARG B N 1
ATOM 817 C CA . ARG B 1 30 ? 12.523 -1.82 -1.283 1 97.44 30 ARG B CA 1
ATOM 818 C C . ARG B 1 30 ? 11.625 -3.053 -1.238 1 97.44 30 ARG B C 1
ATOM 820 O O . ARG B 1 30 ? 10.656 -3.1 -0.472 1 97.44 30 ARG B O 1
ATOM 827 N N . SER B 1 31 ? 12 -4.066 -1.934 1 98.56 31 SER B N 1
ATOM 828 C CA . SER B 1 31 ? 11.359 -5.379 -1.938 1 98.56 31 SER B CA 1
ATOM 829 C C . SER B 1 31 ? 12.266 -6.441 -1.324 1 98.56 31 SER B C 1
ATOM 831 O O . SER B 1 31 ? 13.492 -6.379 -1.466 1 98.56 31 SER B O 1
ATOM 833 N N . ARG B 1 32 ? 11.617 -7.41 -0.657 1 98.06 32 ARG B N 1
ATOM 834 C CA . ARG B 1 32 ? 12.352 -8.531 -0.075 1 98.06 32 ARG B CA 1
ATOM 835 C C . ARG B 1 32 ? 11.422 -9.711 0.189 1 98.06 32 ARG B C 1
ATOM 837 O O . ARG B 1 32 ? 10.203 -9.57 0.155 1 98.06 32 ARG B O 1
ATOM 844 N N . ILE B 1 33 ? 12.039 -10.828 0.51 1 98.5 33 ILE B N 1
ATOM 845 C CA . ILE B 1 33 ? 11.281 -12.008 0.925 1 98.5 33 ILE B CA 1
ATOM 846 C C . ILE B 1 33 ? 11.344 -12.148 2.445 1 98.5 33 ILE B C 1
ATOM 848 O O . ILE B 1 33 ? 12.422 -12.125 3.037 1 98.5 33 ILE B O 1
ATOM 852 N N . GLU B 1 34 ? 10.203 -12.164 3.004 1 98.06 34 GLU B N 1
ATOM 853 C CA . GLU B 1 34 ? 10.062 -12.438 4.434 1 98.06 34 GLU B CA 1
ATOM 854 C C . GLU B 1 34 ? 9.156 -13.641 4.676 1 98.06 34 GLU B C 1
ATOM 856 O O . GLU B 1 34 ? 7.953 -13.586 4.395 1 98.06 34 GLU B O 1
ATOM 861 N N . ASN B 1 35 ? 9.734 -14.82 5.254 1 96.31 35 ASN B N 1
ATOM 862 C CA . ASN B 1 35 ? 8.961 -16.016 5.578 1 96.31 35 ASN B CA 1
ATOM 863 C C . ASN B 1 35 ? 8.156 -16.516 4.375 1 96.31 35 ASN B C 1
ATOM 865 O O . ASN B 1 35 ? 6.961 -16.781 4.492 1 96.31 35 ASN B O 1
ATOM 869 N N . GLY B 1 36 ? 8.703 -16.438 3.225 1 95.75 36 GLY B N 1
ATOM 870 C CA . GLY B 1 36 ? 8.102 -16.969 2.014 1 95.75 36 GLY B CA 1
ATOM 871 C C . GLY B 1 36 ? 7.152 -15.984 1.34 1 95.75 36 GLY B C 1
ATOM 872 O O . GLY B 1 36 ? 6.555 -16.312 0.31 1 95.75 36 GLY B O 1
ATOM 873 N N . LYS B 1 37 ? 6.996 -14.875 1.84 1 98.44 37 LYS B N 1
ATOM 874 C CA . LYS B 1 37 ? 6.141 -13.844 1.264 1 98.44 37 LYS B CA 1
ATOM 875 C C . LYS B 1 37 ? 6.973 -12.719 0.659 1 98.44 37 LYS B C 1
ATOM 877 O O . LYS B 1 37 ? 8.031 -12.367 1.186 1 98.44 37 LYS B O 1
ATOM 882 N N . LEU B 1 38 ? 6.484 -12.188 -0.466 1 98.75 38 LEU B N 1
ATOM 883 C CA . LEU B 1 38 ? 7.074 -10.961 -0.979 1 98.75 38 LEU B CA 1
ATOM 884 C C . LEU B 1 38 ? 6.578 -9.75 -0.199 1 98.75 38 LEU B C 1
ATOM 886 O O . LEU B 1 38 ? 5.367 -9.57 -0.027 1 98.75 38 LEU B O 1
ATOM 890 N N . VAL B 1 39 ? 7.496 -8.938 0.304 1 98.75 39 VAL B N 1
ATOM 891 C CA . VAL B 1 39 ? 7.176 -7.715 1.041 1 98.75 39 VAL B CA 1
ATOM 892 C C . VAL B 1 39 ? 7.84 -6.516 0.372 1 98.75 39 VAL B C 1
ATOM 894 O O . VAL B 1 39 ? 9.023 -6.566 0.03 1 98.75 39 VAL B O 1
ATOM 897 N N . VAL B 1 40 ? 7.098 -5.492 0.049 1 98.75 40 VAL B N 1
ATOM 898 C CA . VAL B 1 40 ? 7.602 -4.199 -0.403 1 98.75 40 VAL B CA 1
ATOM 899 C C . VAL B 1 40 ? 7.285 -3.127 0.638 1 98.75 40 VAL B C 1
ATOM 901 O O . VAL B 1 40 ? 6.137 -2.996 1.071 1 98.75 40 VAL B O 1
ATOM 904 N N . GLU B 1 41 ? 8.234 -2.432 1.036 1 98.75 41 GLU B N 1
ATOM 905 C CA . GLU B 1 41 ? 8.031 -1.325 1.967 1 98.75 41 GLU B CA 1
ATOM 906 C C . GLU B 1 41 ? 8.508 -0.004 1.367 1 98.75 41 GLU B C 1
ATOM 908 O O . GLU B 1 41 ? 9.602 0.073 0.812 1 98.75 41 GLU B O 1
ATOM 913 N N . VAL B 1 42 ? 7.672 0.971 1.456 1 98.81 42 VAL B N 1
ATOM 914 C CA . VAL B 1 42 ? 7.957 2.334 1.02 1 98.81 42 VAL B CA 1
ATOM 915 C C . VAL B 1 42 ? 7.715 3.307 2.17 1 98.81 42 VAL B C 1
ATOM 917 O O . VAL B 1 42 ? 6.641 3.303 2.779 1 98.81 42 VAL B O 1
ATOM 920 N N . ARG B 1 43 ? 8.664 4.184 2.471 1 98.69 43 ARG B N 1
ATOM 921 C CA . ARG B 1 43 ? 8.555 5.168 3.541 1 98.69 43 ARG B CA 1
ATOM 922 C C . ARG B 1 43 ? 9.086 6.527 3.094 1 98.69 43 ARG B C 1
ATOM 924 O O . ARG B 1 43 ? 10.227 6.637 2.65 1 98.69 43 ARG B O 1
ATOM 931 N N . THR B 1 44 ? 8.312 7.516 3.16 1 98.44 44 THR B N 1
ATOM 932 C CA . THR B 1 44 ? 8.703 8.844 2.709 1 98.44 44 THR B CA 1
ATOM 933 C C . THR B 1 44 ? 7.816 9.914 3.34 1 98.44 44 THR B C 1
ATOM 935 O O . THR B 1 44 ? 6.727 9.617 3.826 1 98.44 44 THR B O 1
ATOM 938 N N . HIS B 1 45 ? 8.273 11.133 3.432 1 96.62 45 HIS B N 1
ATOM 939 C CA . HIS B 1 45 ? 7.516 12.258 3.949 1 96.62 45 HIS B CA 1
ATOM 940 C C . HIS B 1 45 ? 6.773 12.984 2.83 1 96.62 45 HIS B C 1
ATOM 942 O O . HIS B 1 45 ? 6.09 13.984 3.076 1 96.62 45 HIS B O 1
ATOM 948 N N . LYS B 1 46 ? 6.863 12.469 1.584 1 95 46 LYS B N 1
ATOM 949 C CA . LYS B 1 46 ? 6.23 13.078 0.416 1 95 46 LYS B CA 1
ATOM 950 C C . LYS B 1 46 ? 5.203 12.133 -0.205 1 95 46 LYS B C 1
ATOM 952 O O . LYS B 1 46 ? 5.566 11.133 -0.824 1 95 46 LYS B O 1
ATOM 957 N N . ILE B 1 47 ? 3.943 12.523 -0.136 1 95.25 47 ILE B N 1
ATOM 958 C CA . ILE B 1 47 ? 2.871 11.648 -0.586 1 95.25 47 ILE B CA 1
ATOM 959 C C . ILE B 1 47 ? 2.996 11.406 -2.09 1 95.25 47 ILE B C 1
ATOM 961 O O . ILE B 1 47 ? 2.719 10.305 -2.574 1 95.25 47 ILE B O 1
ATOM 965 N N . GLY B 1 48 ? 3.432 12.477 -2.797 1 95.69 48 GLY B N 1
ATOM 966 C CA . GLY B 1 48 ? 3.635 12.297 -4.227 1 95.69 48 GLY B CA 1
ATOM 967 C C . GLY B 1 48 ? 4.676 11.242 -4.551 1 95.69 48 GLY B C 1
ATOM 968 O O . GLY B 1 48 ? 4.473 10.414 -5.445 1 95.69 48 GLY B O 1
ATOM 969 N N . ALA B 1 49 ? 5.785 11.312 -3.832 1 97 49 ALA B N 1
ATOM 970 C CA . ALA B 1 49 ? 6.84 10.32 -4.027 1 97 49 ALA B CA 1
ATOM 971 C C . ALA B 1 49 ? 6.352 8.93 -3.652 1 97 49 ALA B C 1
ATOM 973 O O . ALA B 1 49 ? 6.66 7.949 -4.344 1 97 49 ALA B O 1
ATOM 974 N N . LEU B 1 50 ? 5.562 8.82 -2.598 1 98 50 LEU B N 1
ATOM 975 C CA . LEU B 1 50 ? 4.988 7.555 -2.16 1 98 50 LEU B CA 1
ATOM 976 C C . LEU B 1 50 ? 4.129 6.938 -3.26 1 98 50 LEU B C 1
ATOM 978 O O . LEU B 1 50 ? 4.328 5.781 -3.633 1 98 50 LEU B O 1
ATOM 982 N N . MET B 1 51 ? 3.209 7.727 -3.777 1 97.62 51 MET B N 1
ATOM 983 C CA . MET B 1 51 ? 2.262 7.258 -4.789 1 97.62 51 MET B CA 1
ATOM 984 C C . MET B 1 51 ? 2.99 6.805 -6.047 1 97.62 51 MET B C 1
ATOM 986 O O . MET B 1 51 ? 2.697 5.738 -6.59 1 97.62 51 MET B O 1
ATOM 990 N N . ASN B 1 52 ? 3.982 7.57 -6.445 1 97.19 52 ASN B N 1
ATOM 991 C CA . ASN B 1 52 ? 4.734 7.223 -7.648 1 97.19 52 ASN B CA 1
ATOM 992 C C . ASN B 1 52 ? 5.457 5.887 -7.488 1 97.19 52 ASN B C 1
ATOM 994 O O . ASN B 1 52 ? 5.414 5.043 -8.391 1 97.19 52 ASN B O 1
ATOM 998 N N . ALA B 1 53 ? 6.137 5.691 -6.359 1 97.75 53 ALA B N 1
ATOM 999 C CA . ALA B 1 53 ? 6.895 4.461 -6.148 1 97.75 53 ALA B CA 1
ATOM 1000 C C . ALA B 1 53 ? 5.965 3.254 -6.043 1 97.75 53 ALA B C 1
ATOM 1002 O O . ALA B 1 53 ? 6.23 2.207 -6.641 1 97.75 53 ALA B O 1
ATOM 1003 N N . VAL B 1 54 ? 4.809 3.391 -5.328 1 98.25 54 VAL B N 1
ATOM 1004 C CA . VAL B 1 54 ? 3.885 2.281 -5.121 1 98.25 54 VAL B CA 1
ATOM 1005 C C . VAL B 1 54 ? 3.266 1.871 -6.457 1 98.25 54 VAL B C 1
ATOM 1007 O O . VAL B 1 54 ? 3.193 0.682 -6.777 1 98.25 54 VAL B O 1
ATOM 1010 N N . GLU B 1 55 ? 2.939 2.832 -7.227 1 97.25 55 GLU B N 1
ATOM 1011 C CA . GLU B 1 55 ? 2.338 2.533 -8.523 1 97.25 55 GLU B CA 1
ATOM 1012 C C . GLU B 1 55 ? 3.336 1.843 -9.445 1 97.25 55 GLU B C 1
ATOM 1014 O O . GLU B 1 55 ? 2.975 0.924 -10.188 1 97.25 55 GLU B O 1
ATOM 1019 N N . ASP B 1 56 ? 4.617 2.314 -9.312 1 97.31 56 ASP B N 1
ATOM 1020 C CA . ASP B 1 56 ? 5.656 1.66 -10.102 1 97.31 56 ASP B CA 1
ATOM 1021 C C . ASP B 1 56 ? 5.777 0.182 -9.734 1 97.31 56 ASP B C 1
ATOM 1023 O O . ASP B 1 56 ? 5.871 -0.674 -10.617 1 97.31 56 ASP B O 1
ATOM 1027 N N . PHE B 1 57 ? 5.758 -0.144 -8.492 1 98.25 57 PHE B N 1
ATOM 1028 C CA . PHE B 1 57 ? 5.82 -1.532 -8.055 1 98.25 57 PHE B CA 1
ATOM 1029 C C . PHE B 1 57 ? 4.586 -2.303 -8.508 1 98.25 57 PHE B C 1
ATOM 1031 O O . PHE B 1 57 ? 4.691 -3.441 -8.969 1 98.25 57 PHE B O 1
ATOM 1038 N N . PHE B 1 58 ? 3.404 -1.711 -8.414 1 97.69 58 PHE B N 1
ATOM 1039 C CA . PHE B 1 58 ? 2.156 -2.363 -8.797 1 97.69 58 PHE B CA 1
ATOM 1040 C C . PHE B 1 58 ? 2.193 -2.783 -10.258 1 97.69 58 PHE B C 1
ATOM 1042 O O . PHE B 1 58 ? 1.804 -3.904 -10.602 1 97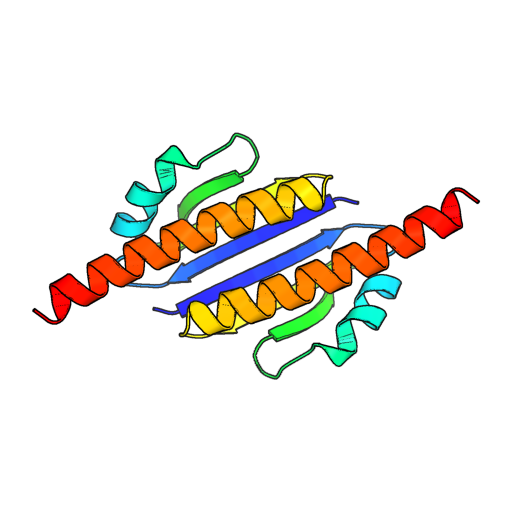.69 58 PHE B O 1
ATOM 1049 N N . MET B 1 59 ? 2.691 -1.915 -11.078 1 96.94 59 MET B N 1
ATOM 1050 C CA . MET B 1 59 ? 2.727 -2.203 -12.508 1 96.94 59 MET B CA 1
ATOM 1051 C C . MET B 1 59 ? 3.641 -3.389 -12.805 1 96.94 59 MET B C 1
ATOM 1053 O O . MET B 1 59 ? 3.291 -4.266 -13.594 1 96.94 59 MET B O 1
ATOM 1057 N N . ASN B 1 60 ? 4.793 -3.426 -12.055 1 97.38 60 ASN B N 1
ATOM 1058 C CA . ASN B 1 60 ? 5.727 -4.523 -12.289 1 97.38 60 ASN B CA 1
ATOM 1059 C C . ASN B 1 60 ? 5.207 -5.836 -11.711 1 97.38 60 ASN B C 1
ATOM 1061 O O . ASN B 1 60 ? 5.43 -6.902 -12.281 1 97.38 60 ASN B O 1
ATOM 1065 N N . ILE B 1 61 ? 4.527 -5.773 -10.625 1 97.5 61 ILE B N 1
ATOM 1066 C CA . ILE B 1 61 ? 3.912 -6.953 -10.039 1 97.5 61 ILE B CA 1
ATOM 1067 C C . ILE B 1 61 ? 2.834 -7.5 -10.969 1 97.5 61 ILE B C 1
ATOM 1069 O O . ILE B 1 61 ? 2.787 -8.703 -11.242 1 97.5 61 ILE B O 1
ATOM 1073 N N . LYS B 1 62 ? 2.021 -6.586 -11.406 1 96.19 62 LYS B N 1
ATOM 1074 C CA . LYS B 1 62 ? 0.961 -6.977 -12.328 1 96.19 62 LYS B CA 1
ATOM 1075 C C . LYS B 1 62 ? 1.534 -7.641 -13.578 1 96.19 62 LYS B C 1
ATOM 1077 O O . LYS B 1 62 ? 1.05 -8.688 -14.008 1 96.19 62 LYS B O 1
ATOM 1082 N N . SER B 1 63 ? 2.469 -7 -14.133 1 96.75 63 SER B N 1
ATOM 1083 C CA . SER B 1 63 ? 3.117 -7.527 -15.328 1 96.75 63 SER B CA 1
ATOM 1084 C C . SER B 1 63 ? 3.721 -8.906 -15.07 1 96.75 63 SER B C 1
ATOM 1086 O O . SER B 1 63 ? 3.477 -9.852 -15.82 1 96.75 63 SER B O 1
ATOM 1088 N N . ALA B 1 64 ? 4.539 -9.047 -14.023 1 96.06 64 ALA B N 1
ATOM 1089 C CA . ALA B 1 64 ? 5.172 -10.312 -13.656 1 96.06 64 ALA B CA 1
ATOM 1090 C C . ALA B 1 64 ? 4.129 -11.391 -13.383 1 96.06 64 ALA B C 1
ATOM 1092 O O . ALA B 1 64 ? 4.262 -12.523 -13.844 1 96.06 64 ALA B O 1
ATOM 1093 N N . SER B 1 65 ? 3.07 -11.062 -12.688 1 94.06 65 SER B N 1
ATOM 1094 C CA . SER B 1 65 ? 2.006 -12 -12.359 1 94.06 65 SER B CA 1
ATOM 1095 C C . SER B 1 65 ? 1.295 -12.492 -13.617 1 94.06 65 SER B C 1
ATOM 1097 O O . SER B 1 65 ? 0.962 -13.672 -13.727 1 94.06 65 SER B O 1
ATOM 1099 N N . SER B 1 66 ? 1.046 -11.555 -14.531 1 93.69 66 SER B N 1
ATOM 1100 C CA . SER B 1 66 ? 0.416 -11.922 -15.797 1 93.69 66 SER B CA 1
ATOM 1101 C C . SER B 1 66 ? 1.286 -12.891 -16.594 1 93.69 66 SER B C 1
ATOM 1103 O O . SER B 1 66 ? 0.78 -13.844 -17.188 1 93.69 66 SER B O 1
ATOM 1105 N N . ALA B 1 67 ? 2.537 -12.672 -16.625 1 94.69 67 ALA B N 1
ATOM 1106 C CA . ALA B 1 67 ? 3.482 -13.539 -17.328 1 94.69 67 ALA B CA 1
ATOM 1107 C C . ALA B 1 67 ? 3.502 -14.938 -16.703 1 94.69 67 ALA B C 1
ATOM 1109 O O . ALA B 1 67 ? 3.492 -15.938 -17.422 1 94.69 67 ALA B O 1
ATOM 1110 N N . LEU B 1 68 ? 3.471 -15.023 -15.43 1 94.69 68 LEU B N 1
ATOM 1111 C CA . LEU B 1 68 ? 3.49 -16.297 -14.727 1 94.69 68 LEU B CA 1
ATOM 1112 C C . LEU B 1 68 ? 2.203 -17.078 -14.977 1 94.69 68 LEU B C 1
ATOM 1114 O O . LEU B 1 68 ? 2.238 -18.297 -15.18 1 94.69 68 LEU B O 1
ATOM 1118 N N . ASP B 1 69 ? 1.109 -16.391 -15.016 1 91.62 69 ASP B N 1
ATOM 1119 C CA . ASP B 1 69 ? -0.182 -17.016 -15.297 1 91.62 69 ASP B CA 1
ATOM 1120 C C . ASP B 1 69 ? -0.209 -17.625 -16.703 1 91.62 69 ASP B C 1
ATOM 1122 O O . ASP B 1 69 ? -0.768 -18.703 -16.906 1 91.62 69 ASP B O 1
ATOM 1126 N N . ALA B 1 70 ? 0.357 -16.953 -17.609 1 92.94 70 ALA B N 1
ATOM 1127 C CA . ALA B 1 70 ? 0.397 -17.406 -19 1 92.94 70 ALA B CA 1
ATOM 1128 C C . ALA B 1 70 ? 1.238 -18.672 -19.141 1 92.94 70 ALA B C 1
ATOM 1130 O O . ALA B 1 70 ? 0.915 -19.562 -19.922 1 92.94 70 ALA B O 1
ATOM 1131 N N . LEU B 1 71 ? 2.264 -18.797 -18.344 1 92.38 71 LEU B N 1
ATOM 1132 C CA . LEU B 1 71 ? 3.152 -19.953 -18.391 1 92.38 71 LEU B CA 1
ATOM 1133 C C . LEU B 1 71 ? 2.486 -21.172 -17.781 1 92.38 71 LEU B C 1
ATOM 1135 O O . LEU B 1 71 ? 2.797 -22.312 -18.156 1 92.38 71 LEU B O 1
ATOM 1139 N N . GLU B 1 72 ? 1.68 -21.031 -16.859 1 88.81 72 GLU B N 1
ATOM 1140 C CA . GLU B 1 72 ? 1.002 -22.141 -16.188 1 88.81 72 GLU B CA 1
ATOM 1141 C C . GLU B 1 72 ? -0.143 -22.672 -17.047 1 88.81 72 GLU B C 1
ATOM 1143 O O . GLU B 1 72 ? -0.455 -23.875 -17 1 88.81 72 GLU B O 1
ATOM 1148 N N . ARG B 1 73 ? -0.871 -21.766 -17.734 1 86.31 73 ARG B N 1
ATOM 1149 C CA . ARG B 1 73 ? -2.006 -22.188 -18.562 1 86.31 73 ARG B CA 1
ATOM 1150 C C . ARG B 1 73 ? -1.538 -22.828 -19.859 1 86.31 73 ARG B C 1
ATOM 1152 O O . ARG B 1 73 ? -2.289 -23.578 -20.484 1 86.31 73 ARG B O 1
ATOM 1159 N N . GLY B 1 74 ? -0.465 -22.484 -20.281 1 71.94 74 GLY B N 1
ATOM 1160 C CA . GLY B 1 74 ? 0.038 -23.141 -21.484 1 71.94 74 GLY B CA 1
ATOM 1161 C C . GLY B 1 74 ? 0.801 -24.406 -21.188 1 71.94 74 GLY B C 1
ATOM 1162 O O . GLY B 1 74 ? 0.586 -25.438 -21.844 1 71.94 74 GLY B O 1
#

Organism: NCBI:txid113653

Sequence (148 aa):
MLYTVRLEIDGKDSEIIARALKPDDLDWARSRIENGKLVVEVRTHKIGALMNAVEDFFMNIKSASSALDALERGMLYTVRLEIDGKDSEIIARALKPDDLDWARSRIENGKLVVEVRTHKIGALMNAVEDFFMNIKSASSALDALERG

Solvent-accessible surface area (backbone atoms only — not comparable to full-atom values): 7987 Å² total; per-residue (Å²): 94,44,39,37,39,39,37,38,35,47,38,95,53,22,69,64,47,45,61,72,46,53,84,71,47,48,99,51,31,38,71,46,76,55,98,72,21,24,36,36,44,36,54,42,72,42,69,68,61,46,53,54,53,51,51,54,50,49,53,51,49,52,50,47,50,51,55,53,53,54,62,72,75,102,92,41,40,37,39,40,37,38,36,47,36,96,55,21,68,64,48,45,62,72,47,54,85,71,47,46,99,51,31,39,71,45,76,56,98,71,20,25,36,37,44,37,53,42,72,43,69,68,61,48,52,54,53,52,52,53,49,49,53,52,48,50,53,48,51,52,55,53,51,54,62,72,74,99